Protein AF-A0A7S1ACI5-F1 (afdb_monomer_lite)

Secondary structure (DSSP, 8-state):
-HHHHHHHHHHHHHHHHHHHHHHHHHH--------HHHHHHHHHHHHHHTTTT-HHHHHHHHHHHHHHTTEEEEEETTEEEEETTTTB-GGG-EETTTS-HHHHHHHHHHHH---GGGEEEEEES--TT-SS-SPPTT-SEEEEEE-HHHHHHHHHHHHHHHHHHHHHHHHHHHHH-

pLDDT: mean 80.11, std 12.17, range [44.31, 94.12]

Structure (mmCIF, N/CA/C/O backbone):
data_AF-A0A7S1ACI5-F1
#
_entry.id   AF-A0A7S1ACI5-F1
#
loop_
_atom_site.group_PDB
_atom_site.id
_atom_site.type_symbol
_atom_site.label_atom_id
_atom_site.label_alt_id
_atom_site.label_comp_id
_atom_site.label_asym_id
_atom_site.label_entity_id
_atom_site.label_seq_id
_atom_site.pdbx_PDB_ins_code
_atom_site.Cartn_x
_atom_site.Cartn_y
_atom_site.Cartn_z
_atom_site.occupancy
_atom_site.B_iso_or_equiv
_atom_site.auth_seq_id
_atom_site.auth_comp_id
_atom_site.auth_asym_id
_atom_site.auth_atom_id
_atom_site.pdbx_PDB_model_num
ATOM 1 N N . LEU A 1 1 ? -30.147 2.013 59.946 1.00 45.78 1 LEU A N 1
ATOM 2 C CA . LEU A 1 1 ? -30.813 1.900 58.624 1.00 45.78 1 LEU A CA 1
ATOM 3 C C . LEU A 1 1 ? -30.183 2.836 57.592 1.00 45.78 1 LEU A C 1
ATOM 5 O O . LEU A 1 1 ? -29.791 2.344 56.549 1.00 45.78 1 LEU A O 1
ATOM 9 N N . THR A 1 2 ? -29.964 4.118 57.897 1.00 52.09 2 THR A N 1
ATOM 10 C CA . THR A 1 2 ? -29.318 5.110 57.005 1.00 52.09 2 THR A CA 1
ATOM 11 C C . THR A 1 2 ? -27.886 4.769 56.560 1.00 52.09 2 THR A C 1
ATOM 13 O O . THR A 1 2 ? -27.534 5.027 55.417 1.00 52.09 2 THR A O 1
ATOM 16 N N . GLN A 1 3 ? -27.079 4.115 57.403 1.00 49.84 3 GLN A N 1
ATOM 17 C CA . GLN A 1 3 ? -25.692 3.752 57.061 1.00 49.84 3 GLN A CA 1
ATOM 18 C C . GLN A 1 3 ? -25.587 2.666 55.970 1.00 49.84 3 GLN A C 1
ATOM 20 O O . GLN A 1 3 ? -24.741 2.762 55.092 1.00 49.84 3 GLN A O 1
ATOM 25 N N . ARG A 1 4 ? -26.507 1.686 55.946 1.00 54.31 4 ARG A N 1
ATOM 26 C CA . ARG A 1 4 ? -26.535 0.634 54.906 1.00 54.31 4 ARG A CA 1
ATOM 27 C C . ARG A 1 4 ? -26.993 1.142 53.536 1.00 54.31 4 ARG A C 1
ATOM 29 O O . ARG A 1 4 ? -26.620 0.560 52.526 1.00 54.31 4 ARG A O 1
ATOM 36 N N . PHE A 1 5 ? -27.789 2.213 53.498 1.00 53.69 5 PHE A N 1
ATOM 37 C CA . PHE A 1 5 ? -28.179 2.855 52.239 1.00 53.69 5 PHE A CA 1
ATOM 38 C C . PHE A 1 5 ? -27.035 3.686 51.638 1.00 53.69 5 PHE A C 1
ATOM 40 O O . PHE A 1 5 ? -26.948 3.795 50.420 1.00 53.69 5 PHE A O 1
ATOM 47 N N . SER A 1 6 ? -26.129 4.215 52.470 1.00 60.97 6 SER A N 1
ATOM 48 C CA . SER A 1 6 ? -24.975 5.001 52.013 1.00 60.97 6 SER A CA 1
ATOM 49 C C . SER A 1 6 ? -23.927 4.147 51.292 1.00 60.97 6 SER A C 1
ATOM 51 O O . SER A 1 6 ? -23.424 4.558 50.248 1.00 60.97 6 SER A O 1
ATOM 53 N N . ASP A 1 7 ? -23.638 2.945 51.801 1.00 67.56 7 ASP A N 1
ATOM 54 C CA . ASP A 1 7 ? -22.629 2.055 51.203 1.00 67.56 7 ASP A CA 1
ATOM 55 C C . ASP A 1 7 ? -23.057 1.532 49.826 1.00 67.56 7 ASP A C 1
ATOM 57 O O . ASP A 1 7 ? -22.253 1.476 48.898 1.00 67.56 7 ASP A O 1
ATOM 61 N N . ALA A 1 8 ? -24.345 1.214 49.655 1.00 71.62 8 ALA A N 1
ATOM 62 C CA . ALA A 1 8 ? -24.871 0.739 48.377 1.00 71.62 8 ALA A CA 1
ATOM 63 C C . ALA A 1 8 ? -24.834 1.826 47.287 1.00 71.62 8 ALA A C 1
ATOM 65 O O . ALA A 1 8 ? -24.558 1.527 46.128 1.00 71.62 8 ALA A O 1
ATOM 66 N N . ILE A 1 9 ? -25.080 3.089 47.649 1.00 79.25 9 ILE A N 1
ATOM 67 C CA . ILE A 1 9 ? -25.023 4.218 46.710 1.00 79.25 9 ILE A CA 1
ATOM 68 C C . ILE A 1 9 ? -23.567 4.545 46.354 1.00 79.25 9 ILE A C 1
ATOM 70 O O . ILE A 1 9 ? -23.256 4.743 45.182 1.00 79.25 9 ILE A O 1
ATOM 74 N N . SER A 1 10 ? -22.659 4.542 47.337 1.00 79.81 10 SER A N 1
ATOM 75 C CA . SER A 1 10 ? -21.233 4.802 47.106 1.00 79.81 10 SER A CA 1
ATOM 76 C C . SER A 1 10 ? -20.591 3.746 46.200 1.00 79.81 10 SER A C 1
ATOM 78 O O . SER A 1 10 ? -19.853 4.102 45.283 1.00 79.81 10 SER A O 1
ATOM 80 N N . LEU A 1 11 ? -20.927 2.466 46.394 1.00 81.31 11 LEU A N 1
ATOM 81 C CA . LEU A 1 11 ? -20.423 1.379 45.555 1.00 81.31 11 LEU A CA 1
ATOM 82 C C . LEU A 1 11 ? -20.930 1.488 44.109 1.00 81.31 11 LEU A C 1
ATOM 84 O O . LEU A 1 11 ? -20.147 1.336 43.175 1.00 81.31 11 LEU A O 1
ATOM 88 N N . LYS A 1 12 ? -22.210 1.829 43.917 1.00 79.31 12 LYS A N 1
ATOM 89 C CA . LYS A 1 12 ? -22.800 2.071 42.592 1.00 79.31 12 LYS A CA 1
ATOM 90 C C . LYS A 1 12 ? -22.076 3.196 41.838 1.00 79.31 12 LYS A C 1
ATOM 92 O O . LYS A 1 12 ? -21.717 3.015 40.678 1.00 79.31 12 LYS A O 1
ATOM 97 N N . VAL A 1 13 ? -21.793 4.321 42.502 1.00 82.31 13 VAL A N 1
ATOM 98 C CA . VAL A 1 13 ? -21.058 5.452 41.899 1.00 82.31 13 VAL A CA 1
ATOM 99 C C . VAL A 1 13 ? -19.633 5.057 41.501 1.00 82.31 13 VAL A C 1
ATOM 101 O O . VAL A 1 13 ? -19.207 5.376 40.393 1.00 82.31 13 VAL A O 1
ATOM 104 N N . CYS A 1 14 ? -18.912 4.325 42.358 1.00 83.44 14 CYS A N 1
ATOM 105 C CA . CYS A 1 14 ? -17.561 3.853 42.039 1.00 83.44 14 CYS A CA 1
ATOM 106 C C . CYS A 1 14 ? -17.540 2.901 40.836 1.00 83.44 14 CYS A C 1
ATOM 108 O O . CYS A 1 14 ? -16.677 3.035 39.972 1.00 83.44 14 CYS A O 1
ATOM 110 N N . VAL A 1 15 ? -18.495 1.967 40.752 1.00 81.25 15 VAL A N 1
ATOM 111 C CA . VAL A 1 15 ? -18.593 1.042 39.612 1.00 81.25 15 VAL A CA 1
ATOM 112 C C . VAL A 1 15 ? -18.926 1.793 38.323 1.00 81.25 15 VAL A C 1
ATOM 114 O O . VAL A 1 15 ? -18.311 1.516 37.301 1.00 81.25 15 VAL A O 1
ATOM 117 N N . GLY A 1 16 ? -19.823 2.785 38.369 1.00 79.50 16 GLY A N 1
ATOM 118 C CA . GLY A 1 16 ? -20.132 3.628 37.209 1.00 79.50 16 GLY A CA 1
ATOM 119 C C . GLY A 1 16 ? -18.926 4.429 36.705 1.00 79.50 16 GLY A C 1
ATOM 120 O O . GLY A 1 16 ? -18.685 4.482 35.504 1.00 79.50 16 GLY A O 1
ATOM 121 N N . LEU A 1 17 ? -18.127 5.001 37.614 1.00 82.56 17 LEU A N 1
ATOM 122 C CA . LEU A 1 17 ? -16.897 5.717 37.255 1.00 82.56 17 LEU A CA 1
ATOM 123 C C . LEU A 1 17 ? -15.840 4.795 36.633 1.00 82.56 17 LEU A C 1
ATOM 125 O O . LEU A 1 17 ? -15.248 5.164 35.624 1.00 82.56 17 LEU A O 1
ATOM 129 N N . LEU A 1 18 ? -15.633 3.596 37.190 1.00 83.81 18 LEU A N 1
ATOM 130 C CA . LEU A 1 18 ? -14.719 2.603 36.610 1.00 83.81 18 LEU A CA 1
ATOM 131 C C . LEU A 1 18 ? -15.154 2.178 35.206 1.00 83.81 18 LEU A C 1
ATOM 133 O O . LEU A 1 18 ? -14.313 2.018 34.331 1.00 83.81 18 LEU A O 1
ATOM 137 N N . LEU A 1 19 ? -16.462 2.049 34.983 1.00 81.12 19 LEU A N 1
ATOM 138 C CA . LEU A 1 19 ? -17.042 1.731 33.682 1.00 81.12 19 LEU A CA 1
ATOM 139 C C . LEU A 1 19 ? -16.744 2.811 32.633 1.00 81.12 19 LEU A C 1
ATOM 141 O O . LEU A 1 19 ? -16.368 2.492 31.512 1.00 81.12 19 LEU A O 1
ATOM 145 N N . ILE A 1 20 ? -16.868 4.086 33.009 1.00 80.50 20 ILE A N 1
ATOM 146 C CA . ILE A 1 20 ? -16.560 5.214 32.118 1.00 80.50 20 ILE A CA 1
ATOM 147 C C . ILE A 1 20 ? -15.065 5.258 31.790 1.00 80.50 20 ILE A C 1
ATOM 149 O O . ILE A 1 20 ? -14.709 5.440 30.630 1.00 80.50 20 ILE A O 1
ATOM 153 N N . VAL A 1 21 ? -14.196 5.076 32.791 1.00 84.25 21 VAL A N 1
ATOM 154 C CA . VAL A 1 21 ? -12.739 5.047 32.581 1.00 84.25 21 VAL A CA 1
ATOM 155 C C . VAL A 1 21 ? -12.350 3.889 31.667 1.00 84.25 21 VAL A C 1
ATOM 157 O O . VAL A 1 21 ? -11.590 4.098 30.732 1.00 84.25 21 VAL A O 1
ATOM 160 N N . PHE A 1 22 ? -12.929 2.705 31.880 1.00 81.38 22 PHE A N 1
ATOM 161 C CA . PHE A 1 22 ? -12.696 1.538 31.033 1.00 81.38 22 PHE A CA 1
ATOM 162 C C . PHE A 1 22 ? -13.096 1.795 29.575 1.00 81.38 22 PHE A C 1
ATOM 164 O O . PHE A 1 22 ? -12.328 1.502 28.668 1.00 81.38 22 PHE A O 1
ATOM 171 N N . VAL A 1 23 ? -14.268 2.397 29.341 1.00 80.00 23 VAL A N 1
ATOM 172 C CA . VAL A 1 23 ? -14.701 2.759 27.983 1.00 80.00 23 VAL A CA 1
ATOM 173 C C . VAL A 1 23 ? -13.771 3.804 27.362 1.00 80.00 23 VAL A C 1
ATOM 175 O O . VAL A 1 23 ? -13.436 3.675 26.191 1.00 80.00 23 VAL A O 1
ATOM 178 N N . MET A 1 24 ? -13.322 4.810 28.121 1.00 80.00 24 MET A N 1
ATOM 179 C CA . MET A 1 24 ? -12.370 5.802 27.604 1.00 80.00 24 MET A CA 1
ATOM 180 C C . MET A 1 24 ? -11.012 5.192 27.252 1.00 80.00 24 MET A C 1
ATOM 182 O O . MET A 1 24 ? -10.447 5.562 26.235 1.00 80.00 24 MET A O 1
ATOM 186 N N . GLU A 1 25 ? -10.508 4.256 28.051 1.00 82.00 25 GLU A N 1
ATOM 187 C CA . GLU A 1 25 ? -9.231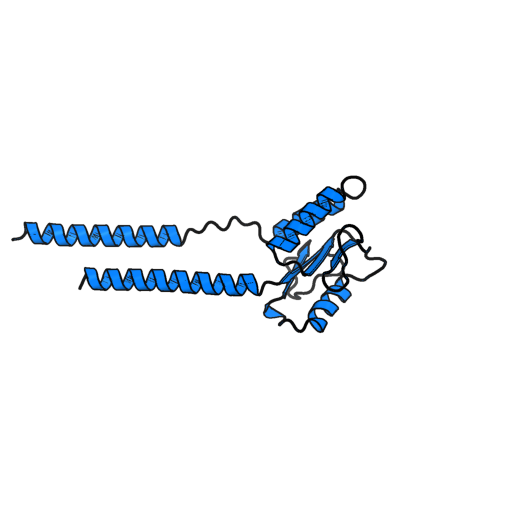 3.583 27.789 1.00 82.00 25 GLU A CA 1
ATOM 188 C C . GLU A 1 25 ? -9.308 2.658 26.567 1.00 82.00 25 GLU A C 1
ATOM 190 O O . GLU A 1 25 ? -8.374 2.606 25.777 1.00 82.00 25 GLU A O 1
ATOM 195 N N . VAL A 1 26 ? -10.442 1.978 26.363 1.00 77.19 26 VAL A N 1
ATOM 196 C CA . VAL A 1 26 ? -10.682 1.163 25.159 1.00 77.19 26 VAL A CA 1
ATOM 197 C C . VAL A 1 26 ? -10.858 2.030 23.909 1.00 77.19 26 VAL A C 1
ATOM 199 O O . VAL A 1 26 ? -10.469 1.612 22.826 1.00 77.19 26 VAL A O 1
ATOM 202 N N . LEU A 1 27 ? -11.431 3.229 24.043 1.00 71.25 27 LEU A N 1
ATOM 203 C CA . LEU A 1 27 ? -11.573 4.184 22.939 1.00 71.25 27 LEU A CA 1
ATOM 204 C C . LEU A 1 27 ? -10.256 4.876 22.566 1.00 71.25 27 LEU A C 1
ATOM 206 O O . LEU A 1 27 ? -10.135 5.377 21.451 1.00 71.25 27 LEU A O 1
ATOM 210 N N . ASP A 1 28 ? -9.282 4.923 23.475 1.00 75.12 28 ASP A N 1
ATOM 211 C CA . ASP A 1 28 ? -7.974 5.546 23.250 1.00 75.12 28 ASP A CA 1
ATOM 212 C C . ASP A 1 28 ? -7.011 4.571 22.550 1.00 75.12 28 ASP A C 1
ATOM 214 O O . ASP A 1 28 ? -5.865 4.367 22.959 1.00 75.12 28 ASP A O 1
ATOM 218 N N . THR A 1 29 ? -7.476 3.916 21.480 1.00 55.84 29 THR A N 1
ATOM 219 C CA . THR A 1 29 ? -6.585 3.176 20.588 1.00 55.84 29 THR A CA 1
ATOM 220 C C . THR A 1 29 ? -5.744 4.183 19.822 1.00 55.84 29 THR A C 1
ATOM 222 O O . THR A 1 29 ? -6.182 4.796 18.849 1.00 55.84 29 THR A O 1
ATOM 225 N N . THR A 1 30 ? -4.507 4.363 20.273 1.00 44.31 30 THR A N 1
ATOM 226 C CA . THR A 1 30 ? -3.484 5.116 19.556 1.00 44.31 30 THR A CA 1
ATOM 227 C C . THR A 1 30 ? -3.105 4.367 18.278 1.00 44.31 30 THR A C 1
ATOM 229 O O . THR A 1 30 ? -2.116 3.631 18.259 1.00 44.31 30 THR A O 1
ATOM 232 N N . GLU A 1 31 ? -3.865 4.542 17.199 1.00 50.66 31 GLU A N 1
ATOM 233 C CA . GLU A 1 31 ? -3.336 4.264 15.870 1.00 50.66 31 GLU A CA 1
ATOM 234 C C . GLU A 1 31 ? -2.199 5.253 15.617 1.00 50.66 31 GLU A C 1
ATOM 236 O O . GLU A 1 31 ? -2.381 6.454 15.401 1.00 50.66 31 GLU A O 1
ATOM 241 N N . VAL A 1 32 ? -0.969 4.763 15.746 1.00 44.97 32 VAL A N 1
ATOM 242 C CA . VAL A 1 32 ? 0.213 5.538 15.397 1.00 44.97 32 VAL A CA 1
ATOM 243 C C . VAL A 1 32 ? 0.172 5.735 13.885 1.00 44.97 32 VAL A C 1
ATOM 245 O O . VAL A 1 32 ? 0.479 4.819 13.132 1.00 44.97 32 VAL A O 1
ATOM 248 N N . ASN A 1 33 ? -0.226 6.945 13.484 1.00 50.56 33 ASN A N 1
ATOM 249 C CA . ASN A 1 33 ? -0.328 7.499 12.131 1.00 50.56 33 ASN A CA 1
ATOM 250 C C . ASN A 1 33 ? 0.884 7.205 11.220 1.00 50.56 33 ASN A C 1
ATOM 252 O O . ASN A 1 33 ? 1.672 8.096 10.898 1.00 50.56 33 ASN A O 1
ATOM 256 N N . GLN A 1 34 ? 1.035 5.975 10.752 1.00 63.75 34 GLN A N 1
ATOM 257 C CA . GLN A 1 34 ? 1.800 5.668 9.551 1.00 63.75 34 GLN A CA 1
ATOM 258 C C . GLN A 1 34 ? 0.811 5.151 8.520 1.00 63.75 34 GLN A C 1
ATOM 260 O O . GLN A 1 34 ? 0.781 3.972 8.187 1.00 63.75 34 GLN A O 1
ATOM 265 N N . GLY A 1 35 ? -0.054 6.055 8.058 1.00 79.88 35 GLY A N 1
ATOM 266 C CA . GLY A 1 35 ? -0.964 5.753 6.963 1.00 79.88 35 GLY A CA 1
ATOM 267 C C . GLY A 1 35 ? -0.186 5.389 5.691 1.00 79.88 35 GLY A C 1
ATOM 268 O O . GLY A 1 35 ? 0.968 5.813 5.522 1.00 79.88 35 GLY A O 1
ATOM 269 N N . PRO A 1 36 ? -0.812 4.651 4.763 1.00 86.44 36 PRO A N 1
ATOM 270 C CA . PRO A 1 36 ? -0.161 4.169 3.545 1.00 86.44 36 PRO A CA 1
ATOM 271 C C . PRO A 1 36 ? 0.389 5.309 2.670 1.00 86.44 36 PRO A C 1
ATOM 273 O O . PRO A 1 36 ? 1.398 5.130 1.986 1.00 86.44 36 PRO A O 1
ATOM 276 N N . ALA A 1 3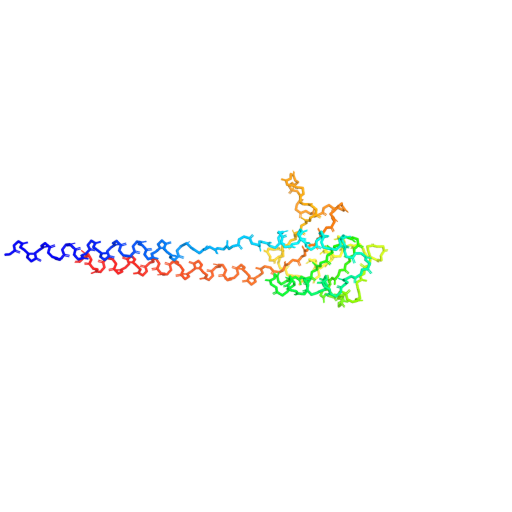7 ? -0.190 6.512 2.751 1.00 87.00 37 ALA A N 1
ATOM 277 C CA . ALA A 1 37 ? 0.323 7.719 2.099 1.00 87.00 37 ALA A CA 1
ATOM 278 C C . ALA A 1 37 ? 1.669 8.206 2.666 1.00 87.00 37 ALA A C 1
ATOM 280 O O . ALA A 1 37 ? 2.570 8.584 1.912 1.00 87.00 37 ALA A O 1
ATOM 281 N N . VAL A 1 38 ? 1.844 8.164 3.991 1.00 87.38 38 VAL A N 1
ATOM 282 C CA . VAL A 1 38 ? 3.100 8.575 4.639 1.00 87.38 38 VAL A CA 1
ATOM 283 C C . VAL A 1 38 ? 4.199 7.577 4.300 1.00 87.38 38 VAL A C 1
ATOM 285 O O . VAL A 1 38 ? 5.294 7.980 3.902 1.00 87.38 38 VAL A O 1
ATOM 288 N N . ALA A 1 39 ? 3.902 6.282 4.383 1.00 90.12 39 ALA A N 1
ATOM 289 C CA . ALA A 1 39 ? 4.852 5.239 4.020 1.00 90.12 39 ALA A CA 1
ATOM 290 C C . ALA A 1 39 ? 5.241 5.314 2.528 1.00 90.12 39 ALA A C 1
ATOM 292 O O . ALA A 1 39 ? 6.426 5.227 2.200 1.00 90.12 39 ALA A O 1
ATOM 293 N N . LEU A 1 40 ? 4.289 5.607 1.631 1.00 90.81 40 LEU A N 1
ATOM 294 C CA . LEU A 1 40 ? 4.583 5.831 0.212 1.00 90.81 40 LEU A CA 1
ATOM 295 C C . LEU A 1 40 ? 5.524 7.024 0.003 1.00 90.81 40 LEU A C 1
ATOM 297 O O . LEU A 1 40 ? 6.478 6.928 -0.767 1.00 90.81 40 LEU A O 1
ATOM 301 N N . SER A 1 41 ? 5.303 8.136 0.709 1.00 89.69 41 SER A N 1
ATOM 302 C CA . SER A 1 41 ? 6.170 9.316 0.590 1.00 89.69 41 SER A CA 1
ATOM 303 C C . SER A 1 41 ? 7.627 9.003 0.957 1.00 89.69 41 SER A C 1
ATOM 305 O O . SER A 1 41 ? 8.556 9.458 0.289 1.00 89.69 41 SER A O 1
ATOM 307 N N . GLN A 1 42 ? 7.837 8.158 1.972 1.00 90.38 42 GLN A N 1
ATOM 308 C CA . GLN A 1 42 ? 9.164 7.697 2.373 1.00 90.38 42 GLN A CA 1
ATOM 309 C C . GLN A 1 42 ? 9.789 6.788 1.313 1.00 90.38 42 GLN A C 1
ATOM 311 O O . GLN A 1 42 ? 10.972 6.944 1.011 1.00 90.38 42 GLN A O 1
ATOM 316 N N . LEU A 1 43 ? 9.003 5.888 0.712 1.00 91.56 43 LEU A N 1
ATOM 317 C CA . LEU A 1 43 ? 9.463 5.028 -0.378 1.00 91.56 43 LEU A CA 1
ATOM 318 C C . LEU A 1 43 ? 9.883 5.824 -1.615 1.00 91.56 43 LEU A C 1
ATOM 320 O O . LEU A 1 43 ? 10.897 5.490 -2.219 1.00 91.56 43 LEU A O 1
ATOM 324 N N . VAL A 1 44 ? 9.167 6.894 -1.974 1.00 91.56 44 VAL A N 1
ATOM 325 C CA . VAL A 1 44 ? 9.551 7.755 -3.107 1.00 91.56 44 VAL A CA 1
ATOM 326 C C . VAL A 1 44 ? 10.892 8.430 -2.845 1.00 91.56 44 VAL A C 1
ATOM 328 O O . VAL A 1 44 ? 11.781 8.381 -3.692 1.00 91.56 44 VAL A O 1
ATOM 331 N N . VAL A 1 45 ? 11.067 9.014 -1.656 1.00 90.31 45 VAL A N 1
ATOM 332 C CA . VAL A 1 45 ? 12.338 9.643 -1.263 1.00 90.31 45 VAL A CA 1
ATOM 333 C C . VAL A 1 45 ? 13.466 8.612 -1.223 1.00 90.31 45 VAL A C 1
ATOM 335 O O . VAL A 1 45 ? 14.605 8.911 -1.589 1.00 90.31 45 VAL A O 1
ATOM 338 N N . LEU A 1 46 ? 13.172 7.389 -0.780 1.00 90.62 46 LEU A N 1
ATOM 339 C CA . LEU A 1 46 ? 14.143 6.306 -0.769 1.00 90.62 46 LEU A CA 1
ATOM 340 C C . LEU A 1 46 ? 14.532 5.899 -2.193 1.00 90.62 46 LEU A C 1
ATOM 342 O O . LEU A 1 46 ? 15.726 5.792 -2.463 1.00 90.62 46 LEU A O 1
ATOM 346 N N . ALA A 1 47 ? 13.565 5.732 -3.097 1.00 89.94 47 ALA A N 1
ATOM 347 C CA . ALA A 1 47 ? 13.783 5.383 -4.501 1.00 89.94 47 ALA A CA 1
ATOM 348 C C . ALA A 1 47 ? 14.603 6.452 -5.242 1.00 89.94 47 ALA A C 1
ATOM 350 O O . ALA A 1 47 ? 15.562 6.118 -5.936 1.00 89.94 47 ALA A O 1
ATOM 351 N N . GLU A 1 48 ? 14.313 7.737 -5.015 1.00 89.12 48 GLU A N 1
ATOM 352 C CA . GLU A 1 48 ? 15.104 8.852 -5.553 1.00 89.12 48 GLU A CA 1
ATOM 353 C C . GLU A 1 48 ? 16.578 8.775 -5.106 1.00 89.12 48 GLU A C 1
ATOM 355 O O . GLU A 1 48 ? 17.496 8.995 -5.900 1.00 89.12 48 GLU A O 1
ATOM 360 N N . ARG A 1 49 ? 16.829 8.422 -3.837 1.00 85.94 49 ARG A N 1
ATOM 361 C CA . ARG A 1 49 ? 18.185 8.348 -3.260 1.00 85.94 49 ARG A CA 1
ATOM 362 C C . ARG A 1 49 ? 18.952 7.082 -3.626 1.00 85.94 49 ARG A C 1
ATOM 364 O O . ARG A 1 49 ? 20.178 7.119 -3.703 1.00 85.94 49 ARG A O 1
ATOM 371 N N . THR A 1 50 ? 18.262 5.962 -3.823 1.00 80.25 50 THR A N 1
ATOM 372 C CA . THR A 1 50 ? 18.876 4.633 -4.010 1.00 80.25 50 THR A CA 1
ATOM 373 C C . THR A 1 50 ? 19.276 4.332 -5.449 1.00 80.25 50 THR A C 1
ATOM 375 O O . THR A 1 50 ? 19.735 3.226 -5.724 1.00 80.25 50 THR A O 1
ATOM 378 N N . HIS A 1 51 ? 19.218 5.326 -6.339 1.00 64.44 51 HIS A N 1
ATOM 379 C CA . HIS A 1 51 ? 19.411 5.204 -7.785 1.00 64.44 51 HIS A CA 1
ATOM 380 C C . HIS A 1 51 ? 20.690 4.480 -8.264 1.00 64.44 51 HIS A C 1
ATOM 382 O O . HIS A 1 51 ? 20.790 4.213 -9.459 1.00 64.44 51 HIS A O 1
ATOM 388 N N . MET A 1 52 ? 21.660 4.154 -7.391 1.00 58.72 52 MET A N 1
ATOM 389 C CA . MET A 1 52 ? 22.879 3.440 -7.791 1.00 58.72 52 MET A CA 1
ATOM 390 C C . MET A 1 52 ? 23.409 2.322 -6.870 1.00 58.72 52 MET A C 1
ATOM 392 O O . MET A 1 52 ? 24.086 1.452 -7.415 1.00 58.72 52 MET A O 1
ATOM 396 N N . HIS A 1 53 ? 23.180 2.284 -5.544 1.00 59.53 53 HIS A N 1
ATOM 397 C CA . HIS A 1 53 ? 23.961 1.376 -4.664 1.00 59.53 53 HIS A CA 1
ATOM 398 C C . HIS A 1 53 ? 23.204 0.499 -3.649 1.00 59.53 53 HIS A C 1
ATOM 400 O O . HIS A 1 53 ? 23.826 -0.429 -3.151 1.00 59.53 53 HIS A O 1
ATOM 406 N N . ASP A 1 54 ? 21.897 0.673 -3.411 1.00 76.88 54 ASP A N 1
ATOM 407 C CA . ASP A 1 54 ? 21.181 -0.086 -2.359 1.00 76.88 54 ASP A CA 1
ATOM 408 C C . ASP A 1 54 ? 19.773 -0.539 -2.794 1.00 76.88 54 ASP A C 1
ATOM 410 O O . ASP A 1 54 ? 18.772 -0.303 -2.114 1.00 76.88 54 ASP A O 1
ATOM 414 N N . ILE A 1 55 ? 19.680 -1.199 -3.953 1.00 84.12 55 ILE A N 1
ATOM 415 C CA . ILE A 1 55 ? 18.401 -1.712 -4.478 1.00 84.12 55 ILE A CA 1
ATOM 416 C C . ILE A 1 55 ? 17.794 -2.749 -3.520 1.00 84.12 55 ILE A C 1
ATOM 418 O O . ILE A 1 55 ? 16.598 -2.704 -3.261 1.00 84.12 55 ILE A O 1
ATOM 422 N N . GLU A 1 56 ? 18.607 -3.620 -2.910 1.00 88.38 56 GLU A N 1
ATOM 423 C CA . GLU A 1 56 ? 18.133 -4.620 -1.937 1.00 88.38 56 GLU A CA 1
ATOM 424 C C . GLU A 1 56 ? 17.413 -3.981 -0.738 1.00 88.38 56 GLU A C 1
ATOM 426 O O . GLU A 1 56 ? 16.379 -4.478 -0.283 1.00 88.38 56 GLU A O 1
ATOM 431 N N . PHE A 1 57 ? 17.921 -2.842 -0.253 1.00 89.19 57 PHE A N 1
ATOM 432 C CA . PHE A 1 57 ? 17.305 -2.104 0.846 1.00 89.19 57 PHE A CA 1
ATOM 433 C C . PHE A 1 57 ? 15.943 -1.537 0.436 1.00 89.19 57 PHE A C 1
ATOM 435 O O . PHE A 1 57 ? 14.969 -1.701 1.174 1.00 89.19 57 PHE A O 1
ATOM 442 N N . LEU A 1 58 ? 15.853 -0.926 -0.750 1.00 90.50 58 LEU A N 1
ATOM 443 C CA . LEU A 1 58 ? 14.589 -0.440 -1.306 1.00 90.50 58 LEU A CA 1
ATOM 444 C C . LEU A 1 58 ? 13.582 -1.589 -1.475 1.00 90.50 58 LEU A C 1
ATOM 446 O O . LEU A 1 58 ? 12.445 -1.473 -1.025 1.00 90.50 58 LEU A O 1
ATOM 450 N N . CYS A 1 59 ? 14.006 -2.722 -2.040 1.00 91.19 59 CYS A N 1
ATOM 451 C CA . CYS A 1 59 ? 13.146 -3.886 -2.247 1.00 91.19 59 CYS A CA 1
ATOM 452 C C . CYS A 1 59 ? 12.583 -4.447 -0.940 1.00 91.19 59 CYS A C 1
ATOM 454 O O . CYS A 1 59 ? 11.411 -4.814 -0.886 1.00 91.19 59 CYS A O 1
ATOM 456 N N . SER A 1 60 ? 13.390 -4.482 0.124 1.00 91.56 60 SER A N 1
ATOM 457 C CA . SER A 1 60 ? 12.929 -4.895 1.453 1.00 91.56 60 SER A CA 1
ATOM 458 C C . SER A 1 60 ? 11.790 -4.001 1.963 1.00 91.56 60 SER A C 1
ATOM 460 O O . SER A 1 60 ? 10.766 -4.504 2.419 1.00 91.56 60 SER A O 1
ATOM 462 N N . HIS A 1 61 ? 11.916 -2.679 1.799 1.00 92.12 61 HIS A N 1
ATOM 463 C CA . HIS A 1 61 ? 10.885 -1.726 2.229 1.00 92.12 61 HIS A CA 1
ATOM 464 C C . HIS A 1 61 ? 9.623 -1.797 1.364 1.00 92.12 61 HIS A C 1
ATOM 466 O O . HIS A 1 61 ? 8.519 -1.672 1.885 1.00 92.12 61 HIS A O 1
ATOM 472 N N . ILE A 1 62 ? 9.767 -2.031 0.058 1.00 92.56 62 ILE A N 1
ATOM 473 C CA . ILE A 1 62 ? 8.628 -2.226 -0.846 1.00 92.56 62 ILE A CA 1
ATOM 474 C C . ILE A 1 62 ? 7.871 -3.506 -0.484 1.00 92.56 62 ILE A C 1
ATOM 476 O O . ILE A 1 62 ? 6.649 -3.476 -0.388 1.00 92.56 62 ILE A O 1
ATOM 480 N N . ASN A 1 63 ? 8.571 -4.612 -0.224 1.00 92.19 63 ASN A N 1
ATOM 481 C CA . ASN A 1 63 ? 7.935 -5.863 0.195 1.00 92.19 63 ASN A CA 1
ATOM 482 C C . ASN A 1 63 ? 7.203 -5.713 1.533 1.00 92.19 63 ASN A C 1
ATOM 484 O O . ASN A 1 63 ? 6.105 -6.242 1.696 1.00 92.19 63 ASN A O 1
ATOM 488 N N . GLU A 1 64 ? 7.790 -4.978 2.478 1.00 91.88 64 GLU A N 1
ATOM 489 C CA . GLU A 1 64 ? 7.138 -4.673 3.750 1.00 91.88 64 GLU A CA 1
ATOM 490 C C . GLU A 1 64 ? 5.872 -3.833 3.536 1.00 91.88 64 GLU A C 1
ATOM 492 O O . GLU A 1 64 ? 4.824 -4.164 4.082 1.00 91.88 64 GLU A O 1
ATOM 497 N N . TYR A 1 65 ? 5.930 -2.815 2.673 1.00 91.88 65 TYR A N 1
ATOM 498 C CA . TYR A 1 65 ? 4.770 -1.999 2.310 1.00 91.88 65 TYR A CA 1
ATOM 499 C C . TYR A 1 65 ? 3.657 -2.827 1.656 1.00 91.88 65 TYR A C 1
ATOM 501 O O . TYR A 1 65 ? 2.501 -2.731 2.058 1.00 91.88 65 TYR A O 1
ATOM 509 N N . VAL A 1 66 ? 3.999 -3.675 0.679 1.00 91.88 66 VAL A N 1
ATOM 510 C CA . VAL A 1 66 ? 3.043 -4.575 0.012 1.00 91.88 66 VAL A CA 1
ATOM 511 C C . VAL A 1 66 ? 2.376 -5.501 1.021 1.00 91.88 66 VAL A C 1
ATOM 513 O O . VAL A 1 66 ? 1.173 -5.721 0.932 1.00 91.88 66 VAL A O 1
ATOM 516 N N . ARG A 1 67 ? 3.139 -6.028 1.983 1.00 90.19 67 ARG A N 1
ATOM 517 C CA . ARG A 1 67 ? 2.616 -6.919 3.020 1.00 90.19 67 ARG A CA 1
ATOM 518 C C . ARG A 1 67 ? 1.702 -6.197 4.008 1.00 90.19 67 ARG A C 1
ATOM 520 O O . ARG A 1 67 ? 0.706 -6.778 4.416 1.00 90.19 67 ARG A O 1
ATOM 527 N N . LEU A 1 68 ? 2.067 -4.987 4.430 1.00 88.69 68 LEU A N 1
ATOM 528 C CA . LEU A 1 68 ? 1.326 -4.235 5.446 1.00 88.69 68 LEU A CA 1
ATOM 529 C C . LEU A 1 68 ? 0.021 -3.643 4.908 1.00 88.69 68 LEU A C 1
ATOM 531 O O . LEU A 1 68 ? -0.959 -3.606 5.641 1.00 88.69 68 LEU A O 1
ATOM 535 N N . TYR A 1 69 ? 0.010 -3.189 3.653 1.00 88.56 69 TYR A N 1
ATOM 536 C CA . TYR A 1 69 ? -1.128 -2.478 3.060 1.00 88.56 69 TYR A CA 1
ATOM 537 C C . TYR A 1 69 ? -1.755 -3.218 1.875 1.00 88.56 69 TYR A C 1
ATOM 539 O O . TYR A 1 69 ? -2.435 -2.594 1.072 1.00 88.56 69 TYR A O 1
ATOM 547 N N . SER A 1 70 ? -1.479 -4.513 1.697 1.00 89.81 70 SER A N 1
ATOM 548 C CA . SER A 1 70 ? -1.998 -5.302 0.565 1.00 89.81 70 SER A CA 1
ATOM 549 C C . SER A 1 70 ? -1.780 -4.609 -0.791 1.00 89.81 70 SER A C 1
ATOM 551 O O . SER A 1 70 ? -2.693 -4.428 -1.598 1.00 89.81 70 SER A O 1
ATOM 553 N N . GLY A 1 71 ? -0.540 -4.175 -1.032 1.00 88.38 71 GLY A N 1
ATOM 554 C CA . GLY A 1 71 ? -0.166 -3.438 -2.239 1.00 88.38 71 GLY A CA 1
ATOM 555 C C . GLY A 1 71 ? -0.326 -4.281 -3.504 1.00 88.38 71 GLY A C 1
ATOM 556 O O . GLY A 1 71 ? 0.198 -5.385 -3.602 1.00 88.38 71 GLY A O 1
ATOM 557 N N . ILE A 1 72 ? -1.021 -3.744 -4.502 1.00 91.38 72 ILE A N 1
ATOM 558 C CA . ILE A 1 72 ? -1.251 -4.383 -5.803 1.00 91.38 72 ILE A CA 1
ATOM 559 C C . ILE A 1 72 ? -0.247 -3.883 -6.840 1.00 91.38 72 ILE A C 1
ATOM 561 O O . ILE A 1 72 ? 0.262 -4.654 -7.658 1.00 91.38 72 ILE A O 1
ATOM 565 N N . PHE A 1 73 ? 0.017 -2.580 -6.816 1.00 93.06 73 PHE A N 1
ATOM 566 C CA . PHE A 1 73 ? 0.868 -1.902 -7.782 1.00 93.06 73 PHE A CA 1
ATOM 567 C C . PHE A 1 73 ? 1.654 -0.796 -7.090 1.00 93.06 73 PHE A C 1
ATOM 569 O O . PHE A 1 73 ? 1.074 -0.027 -6.327 1.00 93.06 73 PHE A O 1
ATOM 576 N N . ILE A 1 74 ? 2.958 -0.708 -7.356 1.00 94.06 74 ILE A N 1
ATOM 577 C CA . ILE A 1 74 ? 3.835 0.327 -6.800 1.00 94.06 74 ILE A CA 1
ATOM 578 C C . ILE A 1 74 ? 4.752 0.866 -7.896 1.00 94.06 74 ILE A C 1
ATOM 580 O O . ILE A 1 74 ? 5.626 0.167 -8.421 1.00 94.06 74 ILE A O 1
ATOM 584 N N . PHE A 1 75 ? 4.578 2.149 -8.185 1.00 93.25 75 PHE A N 1
ATOM 585 C CA . PHE A 1 75 ? 5.422 2.948 -9.056 1.00 93.25 75 PHE A CA 1
ATOM 586 C C . PHE A 1 75 ? 6.131 4.012 -8.226 1.00 93.25 75 PHE A C 1
ATOM 588 O O . PHE A 1 75 ? 5.490 4.773 -7.506 1.00 93.25 75 PHE A O 1
ATOM 595 N N . LEU A 1 76 ? 7.455 4.068 -8.327 1.00 93.06 76 LEU A N 1
ATOM 596 C CA . LEU A 1 76 ? 8.298 5.025 -7.622 1.00 93.06 76 LEU A CA 1
ATOM 597 C C 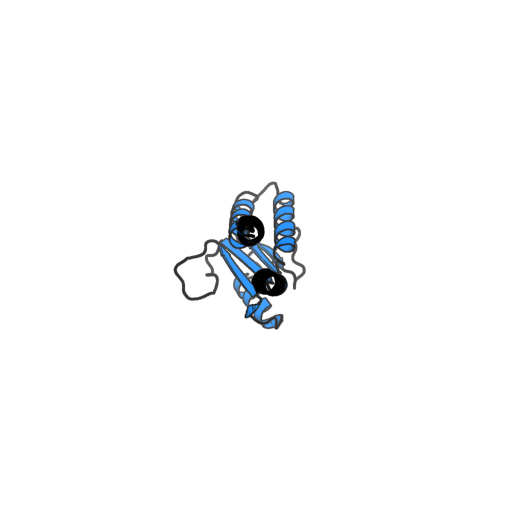. LEU A 1 76 ? 9.339 5.548 -8.603 1.00 93.06 76 LEU A C 1
ATO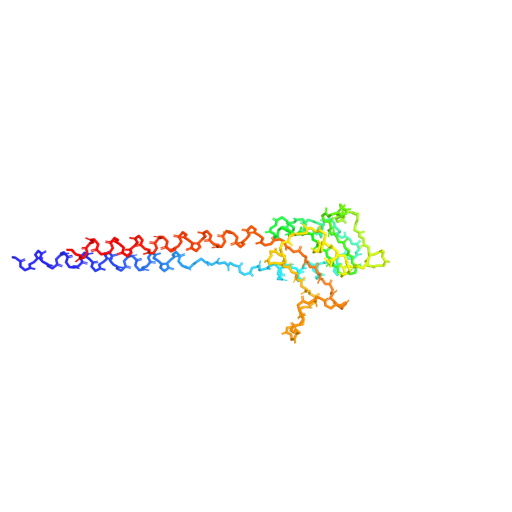M 599 O O . LEU A 1 76 ? 10.028 4.773 -9.260 1.00 93.06 76 LEU A O 1
ATOM 603 N N . TRP A 1 77 ? 9.471 6.866 -8.683 1.00 89.69 77 TRP A N 1
ATOM 604 C CA . TRP A 1 77 ? 10.557 7.550 -9.372 1.00 89.69 77 TRP A CA 1
ATOM 605 C C . TRP A 1 77 ? 10.859 6.984 -10.774 1.00 89.69 77 TRP A C 1
ATOM 607 O O . TRP A 1 77 ? 11.928 6.436 -11.047 1.00 89.69 77 TRP A O 1
ATOM 617 N N . ASN A 1 78 ? 9.885 7.099 -11.682 1.00 89.31 78 ASN A N 1
ATOM 618 C CA . ASN A 1 78 ? 9.978 6.622 -13.070 1.00 89.31 78 ASN A CA 1
ATOM 619 C C . ASN A 1 78 ? 10.159 5.106 -13.240 1.00 89.31 78 ASN A C 1
ATOM 621 O O . ASN A 1 78 ? 10.469 4.666 -14.346 1.00 89.31 78 ASN A O 1
ATOM 625 N N . THR A 1 79 ? 9.944 4.301 -12.198 1.00 91.44 79 THR A N 1
ATOM 626 C CA . THR A 1 79 ? 10.097 2.845 -12.261 1.00 91.44 79 THR A CA 1
ATOM 627 C C . THR A 1 79 ? 8.956 2.136 -11.532 1.00 91.44 79 THR A C 1
ATOM 629 O O . THR A 1 79 ? 8.569 2.497 -10.424 1.00 91.44 79 THR A O 1
ATOM 632 N N . THR A 1 80 ? 8.406 1.102 -12.158 1.00 93.06 80 THR A N 1
ATOM 633 C CA . THR A 1 80 ? 7.455 0.175 -11.542 1.00 93.06 80 THR A CA 1
ATOM 634 C C . THR A 1 80 ? 8.242 -0.908 -10.825 1.00 93.06 80 THR A C 1
ATOM 636 O O . THR A 1 80 ? 8.933 -1.700 -11.464 1.00 93.06 80 THR A O 1
ATOM 639 N N . TYR A 1 81 ? 8.145 -0.943 -9.501 1.00 92.62 81 TYR A N 1
ATOM 640 C CA . TYR A 1 81 ? 8.858 -1.916 -8.673 1.00 92.62 81 TYR A CA 1
ATOM 641 C C . TYR A 1 81 ? 7.993 -3.111 -8.283 1.00 92.62 81 TYR A C 1
ATOM 643 O O . TYR A 1 81 ? 8.529 -4.149 -7.898 1.00 92.62 81 TYR A O 1
ATOM 651 N N . PHE A 1 82 ? 6.669 -2.973 -8.370 1.00 94.12 82 PHE A N 1
ATOM 652 C CA . PHE A 1 82 ? 5.741 -4.044 -8.042 1.00 94.12 82 PHE A CA 1
ATOM 653 C C . PHE A 1 82 ? 4.481 -3.968 -8.913 1.00 94.12 82 PHE A C 1
ATOM 655 O O . PHE A 1 82 ? 3.845 -2.919 -8.990 1.00 94.12 82 PHE A O 1
ATOM 662 N N . ASP A 1 83 ? 4.121 -5.081 -9.550 1.00 93.06 83 ASP A N 1
ATOM 663 C CA . ASP A 1 83 ? 2.842 -5.299 -10.240 1.00 93.06 83 ASP A CA 1
ATOM 664 C C . ASP A 1 83 ? 2.462 -6.767 -10.057 1.00 93.06 83 ASP A C 1
ATOM 666 O O . ASP A 1 83 ? 3.069 -7.665 -10.653 1.00 93.06 83 ASP A O 1
ATOM 670 N N . LEU A 1 84 ? 1.452 -6.999 -9.219 1.00 89.06 84 LEU A N 1
ATOM 671 C CA . LEU A 1 84 ? 0.994 -8.337 -8.860 1.00 89.06 84 LEU A CA 1
ATOM 672 C C . LEU A 1 84 ? 0.491 -9.140 -10.075 1.00 89.06 84 LEU A C 1
ATOM 674 O O . LEU A 1 84 ? 0.661 -10.356 -10.120 1.00 89.06 84 LEU A O 1
ATOM 678 N N . ASP A 1 85 ? -0.091 -8.481 -11.076 1.00 86.81 85 ASP A N 1
ATOM 679 C CA . ASP A 1 85 ? -0.718 -9.134 -12.234 1.00 86.81 85 ASP A CA 1
ATOM 680 C C . ASP A 1 85 ? 0.288 -9.481 -13.347 1.00 86.81 85 ASP A C 1
ATOM 682 O O . ASP A 1 85 ? 0.057 -10.413 -14.118 1.00 86.81 85 ASP A O 1
ATOM 686 N N . HIS A 1 86 ? 1.411 -8.760 -13.436 1.00 85.44 86 HIS A N 1
ATOM 687 C CA . HIS A 1 86 ? 2.489 -9.042 -14.398 1.00 85.44 86 HIS A CA 1
ATOM 688 C C . HIS A 1 86 ? 3.724 -9.694 -13.769 1.00 85.44 86 HIS A C 1
ATOM 690 O O . HIS A 1 86 ? 4.747 -9.830 -14.441 1.00 85.44 86 HIS A O 1
ATOM 696 N N . ALA A 1 87 ? 3.641 -10.110 -12.501 1.00 84.94 87 ALA A N 1
ATOM 697 C CA . ALA A 1 87 ? 4.767 -10.659 -11.746 1.00 84.94 87 ALA A CA 1
ATOM 698 C C . ALA A 1 87 ? 6.012 -9.745 -11.777 1.00 84.94 87 ALA A C 1
ATOM 700 O O . ALA A 1 87 ? 7.151 -10.223 -11.761 1.00 84.94 87 ALA A O 1
ATOM 701 N N . VAL A 1 88 ? 5.795 -8.424 -11.819 1.00 87.06 88 VAL A N 1
ATOM 702 C CA . VAL A 1 88 ? 6.875 -7.446 -11.672 1.00 87.06 88 VAL A CA 1
ATOM 703 C C . VAL A 1 88 ? 7.219 -7.396 -10.196 1.00 87.06 88 VAL A C 1
ATOM 705 O O . VAL A 1 88 ? 6.376 -7.082 -9.357 1.00 87.06 88 VAL A O 1
ATOM 708 N N . GLY A 1 89 ? 8.466 -7.723 -9.893 1.00 86.25 89 GLY A N 1
ATOM 709 C CA . GLY A 1 89 ? 9.051 -7.560 -8.574 1.00 86.25 89 GLY A CA 1
ATOM 710 C C . GLY A 1 89 ? 10.228 -6.605 -8.644 1.00 86.25 89 GLY A C 1
ATOM 711 O O . GLY A 1 89 ? 10.714 -6.273 -9.724 1.00 86.25 89 GLY A O 1
ATOM 712 N N . CYS A 1 90 ? 10.726 -6.205 -7.483 1.00 85.75 90 CYS A N 1
ATOM 713 C CA . CYS A 1 90 ? 11.761 -5.184 -7.388 1.00 85.75 90 CYS A CA 1
ATOM 714 C C . CYS A 1 90 ? 13.061 -5.549 -8.146 1.00 85.75 90 CYS A C 1
ATOM 716 O O . CYS A 1 90 ? 13.706 -4.671 -8.715 1.00 85.75 90 CYS A O 1
ATOM 718 N N . GLU A 1 91 ? 13.397 -6.843 -8.250 1.00 84.81 91 GLU A N 1
ATOM 719 C CA . GLU A 1 91 ? 14.532 -7.345 -9.049 1.00 84.81 91 GLU A CA 1
ATOM 720 C C . GLU A 1 91 ? 14.322 -7.225 -10.571 1.00 84.81 91 GLU A C 1
ATOM 722 O O . GLU A 1 91 ? 15.288 -7.077 -11.314 1.00 84.81 91 GLU A O 1
ATOM 727 N N . ASN A 1 92 ? 13.067 -7.247 -11.030 1.00 88.38 92 ASN A N 1
ATOM 728 C CA . ASN A 1 92 ? 12.666 -7.148 -12.438 1.00 88.38 92 ASN A CA 1
ATOM 729 C C . ASN A 1 92 ? 11.841 -5.877 -12.674 1.00 88.38 92 ASN A C 1
ATOM 731 O O . ASN A 1 92 ? 10.821 -5.906 -13.364 1.00 88.38 92 ASN A O 1
ATOM 735 N N . SER A 1 93 ? 12.248 -4.783 -12.032 1.00 88.94 93 SER A N 1
ATOM 736 C CA . SER A 1 93 ? 11.542 -3.508 -12.107 1.00 88.94 93 SER A CA 1
ATOM 737 C C . SER A 1 93 ? 11.479 -2.970 -13.544 1.00 88.94 93 SER A C 1
ATOM 739 O O . SER A 1 93 ? 12.404 -3.154 -14.336 1.00 88.94 93 SER A O 1
ATOM 741 N N . VAL A 1 94 ? 10.363 -2.325 -13.890 1.00 89.56 94 VAL A N 1
ATOM 742 C CA . VAL A 1 94 ? 10.057 -1.885 -15.262 1.00 89.56 94 VAL A CA 1
ATOM 743 C C . VAL A 1 94 ? 10.072 -0.358 -15.330 1.00 89.56 94 VAL A C 1
ATOM 745 O O . VAL A 1 94 ? 9.273 0.283 -14.641 1.00 89.56 94 VAL A O 1
ATOM 748 N N . PRO A 1 95 ? 10.937 0.269 -16.143 1.00 90.00 95 PRO A N 1
ATOM 749 C CA . PRO A 1 95 ? 10.983 1.721 -16.254 1.00 90.00 95 PRO A CA 1
ATOM 750 C C . PRO A 1 95 ? 9.734 2.279 -16.955 1.00 90.00 95 PRO A C 1
ATOM 752 O O . PRO A 1 95 ? 9.132 1.638 -17.816 1.00 90.00 95 PRO A O 1
ATOM 755 N N . VAL A 1 96 ? 9.390 3.533 -16.653 1.00 88.19 96 VAL A N 1
ATOM 756 C CA . VAL A 1 96 ? 8.248 4.269 -17.239 1.00 88.19 96 VAL A CA 1
ATOM 757 C C . VAL A 1 96 ? 8.305 4.351 -18.769 1.00 88.19 96 VAL A C 1
ATOM 759 O O . VAL A 1 96 ? 7.288 4.505 -19.437 1.00 88.19 96 VAL A O 1
ATOM 762 N N . THR A 1 97 ? 9.502 4.239 -19.350 1.00 86.19 97 THR A N 1
ATOM 763 C CA . THR A 1 97 ? 9.704 4.235 -20.804 1.00 86.19 97 THR A CA 1
ATOM 764 C C . THR A 1 97 ? 9.175 2.973 -21.481 1.00 86.19 97 THR A C 1
ATOM 766 O O . THR A 1 97 ? 8.930 2.999 -22.684 1.00 86.19 97 THR A O 1
ATOM 769 N N . GLU A 1 98 ? 9.035 1.875 -20.737 1.00 85.31 98 GLU A N 1
ATOM 770 C CA . GLU A 1 98 ? 8.551 0.587 -21.245 1.00 85.31 98 GLU A CA 1
ATOM 771 C C . GLU A 1 98 ? 7.053 0.389 -20.993 1.00 85.31 98 GLU A C 1
ATOM 773 O O . GLU A 1 98 ? 6.378 -0.249 -21.799 1.00 85.31 98 GLU A O 1
ATOM 778 N N . SER A 1 99 ? 6.520 0.961 -19.910 1.00 83.88 99 SER A N 1
ATOM 779 C CA . SER A 1 99 ? 5.104 0.868 -19.554 1.00 83.88 99 SER A CA 1
ATOM 780 C C . SER A 1 99 ? 4.615 2.153 -18.894 1.00 83.88 99 SER A C 1
ATOM 782 O O . SER A 1 99 ? 5.225 2.633 -17.941 1.00 83.88 99 SER A O 1
ATOM 784 N N . ASP A 1 100 ? 3.470 2.666 -19.352 1.00 87.31 100 ASP A N 1
ATOM 785 C CA . ASP A 1 100 ? 2.783 3.793 -18.718 1.00 87.31 100 ASP A CA 1
ATOM 786 C C . ASP A 1 100 ? 2.096 3.319 -17.415 1.00 87.31 100 ASP A C 1
ATOM 788 O O . ASP A 1 100 ? 1.133 2.542 -17.477 1.00 87.31 100 ASP A O 1
ATOM 792 N N . PRO A 1 101 ? 2.564 3.754 -16.229 1.00 85.69 101 PRO A N 1
ATOM 793 C CA . PRO A 1 101 ? 2.050 3.289 -14.944 1.00 85.69 101 PRO A CA 1
ATOM 794 C C . PRO A 1 101 ? 0.596 3.714 -14.709 1.00 85.69 101 PRO A C 1
ATOM 796 O O . PRO A 1 101 ? -0.151 2.990 -14.058 1.00 85.69 101 PRO A O 1
ATOM 799 N N . PHE A 1 102 ? 0.145 4.841 -15.266 1.00 86.69 102 PHE A N 1
ATOM 800 C CA . PHE A 1 102 ? -1.213 5.350 -15.040 1.00 86.69 102 PHE A CA 1
ATOM 801 C C . PHE A 1 102 ? -2.245 4.591 -15.876 1.00 86.69 102 PHE A C 1
ATOM 803 O O . PHE A 1 102 ? -3.315 4.217 -15.381 1.00 86.69 102 PHE A O 1
ATOM 810 N N . GLN A 1 103 ? -1.899 4.282 -17.130 1.00 86.81 103 GLN A N 1
ATOM 811 C CA . GLN A 1 103 ? -2.683 3.342 -17.935 1.00 86.81 103 GLN A CA 1
ATOM 812 C C . GLN A 1 103 ? -2.718 1.966 -17.284 1.00 86.81 103 GLN A C 1
ATOM 814 O O . GLN A 1 103 ? -3.756 1.300 -17.299 1.00 86.81 103 GLN A O 1
ATOM 819 N N . ARG A 1 104 ? -1.603 1.549 -16.674 1.00 88.06 104 ARG A N 1
ATOM 820 C CA . ARG A 1 104 ? -1.530 0.262 -15.999 1.00 88.06 104 ARG A CA 1
ATOM 821 C C . ARG A 1 104 ? -2.444 0.191 -14.778 1.00 88.06 104 ARG A C 1
ATOM 823 O O . ARG A 1 104 ? -3.213 -0.761 -14.689 1.00 88.06 104 ARG A O 1
ATOM 830 N N . VAL A 1 105 ? -2.440 1.201 -13.909 1.00 87.06 105 VAL A N 1
ATOM 831 C CA . VAL A 1 105 ? -3.373 1.294 -12.769 1.00 87.06 105 VAL A CA 1
ATOM 832 C C . VAL A 1 105 ? -4.824 1.236 -13.247 1.00 87.06 105 VAL A C 1
ATOM 834 O O . VAL A 1 105 ? -5.603 0.421 -12.758 1.00 87.06 105 VAL A O 1
ATOM 837 N N . SER A 1 106 ? -5.163 2.009 -14.282 1.00 86.50 106 SER A N 1
ATOM 838 C CA . SER A 1 106 ? -6.506 1.997 -14.878 1.00 86.50 106 SER A CA 1
ATOM 839 C C . SER A 1 106 ? -6.882 0.611 -15.423 1.00 86.50 106 SER A C 1
ATOM 841 O O . SER A 1 106 ? -8.016 0.157 -15.291 1.00 86.50 106 SER A O 1
ATOM 843 N N . SER A 1 107 ? -5.928 -0.094 -16.036 1.00 87.44 107 SER A N 1
ATOM 844 C CA . SER A 1 107 ? -6.118 -1.464 -16.515 1.00 87.44 107 SER A CA 1
ATOM 845 C C . SER A 1 107 ? -6.347 -2.442 -15.366 1.00 87.44 107 SER A C 1
ATOM 847 O O . SER A 1 107 ? -7.225 -3.292 -15.497 1.00 87.44 107 SER A O 1
ATOM 849 N N . ILE A 1 108 ? -5.610 -2.328 -14.259 1.00 85.38 108 ILE A N 1
ATOM 850 C CA . ILE A 1 108 ? -5.772 -3.196 -13.085 1.00 85.38 108 ILE A CA 1
ATOM 851 C C . ILE A 1 108 ? -7.176 -3.026 -12.498 1.00 85.38 108 ILE A C 1
ATOM 853 O O . ILE A 1 108 ? -7.878 -4.023 -12.329 1.00 85.38 108 ILE A O 1
ATOM 857 N N . ILE A 1 109 ? -7.616 -1.780 -12.290 1.00 83.69 109 ILE A N 1
ATOM 858 C CA . ILE A 1 109 ? -8.959 -1.455 -11.781 1.00 83.69 109 ILE A CA 1
ATOM 859 C C . ILE A 1 109 ? -10.040 -2.081 -12.678 1.00 83.69 109 ILE A C 1
ATOM 861 O O . ILE A 1 109 ? -10.904 -2.816 -12.205 1.00 83.69 109 ILE A O 1
ATOM 865 N N . ASN A 1 110 ? -9.936 -1.889 -13.997 1.00 83.38 110 ASN A N 1
ATOM 866 C CA . ASN A 1 110 ? -10.907 -2.423 -14.956 1.00 83.38 110 ASN A CA 1
ATOM 867 C C . ASN A 1 110 ? -10.886 -3.959 -15.077 1.00 83.38 110 ASN A C 1
ATOM 869 O O . ASN A 1 110 ? -11.921 -4.573 -15.330 1.00 83.38 110 ASN A O 1
ATOM 873 N N . THR A 1 111 ? -9.712 -4.589 -14.961 1.00 82.62 111 THR A N 1
ATOM 874 C CA . THR A 1 111 ? -9.543 -6.029 -15.240 1.00 82.62 111 THR A CA 1
ATOM 875 C C . THR A 1 111 ? -9.884 -6.882 -14.033 1.00 82.62 111 THR A C 1
ATOM 877 O O . THR A 1 111 ? -10.473 -7.952 -14.186 1.00 82.62 111 THR A O 1
ATOM 880 N N . ARG A 1 112 ? -9.511 -6.432 -12.832 1.00 73.38 112 ARG A N 1
ATOM 881 C CA . ARG A 1 112 ? -9.704 -7.230 -11.622 1.00 73.38 112 ARG A CA 1
ATOM 882 C C . ARG A 1 112 ? -11.167 -7.347 -11.220 1.00 73.38 112 ARG A C 1
ATOM 884 O O . ARG A 1 112 ? -11.498 -8.267 -10.480 1.00 73.38 112 ARG A O 1
ATOM 891 N N . GLY A 1 113 ? -12.041 -6.456 -11.695 1.00 64.12 113 GLY A N 1
ATOM 892 C CA . GLY A 1 113 ? -13.464 -6.473 -11.337 1.00 64.12 113 GLY A CA 1
ATOM 893 C C . GLY A 1 113 ? -13.705 -6.368 -9.826 1.00 64.12 113 GLY A C 1
ATOM 894 O O . GLY A 1 113 ? -14.813 -6.639 -9.362 1.00 64.12 113 GLY A O 1
ATOM 895 N N . VAL A 1 114 ? -12.663 -6.003 -9.071 1.00 63.72 114 VAL A N 1
ATOM 896 C CA . VAL A 1 114 ? -12.741 -5.619 -7.668 1.00 63.72 114 VAL A CA 1
ATOM 897 C C . VAL A 1 114 ? -13.567 -4.349 -7.653 1.00 63.72 114 VAL A C 1
ATOM 899 O O . VAL A 1 114 ? -13.427 -3.494 -8.532 1.00 63.72 114 VAL A O 1
ATOM 902 N N . ARG A 1 115 ? -14.498 -4.259 -6.708 1.00 66.12 115 ARG A N 1
ATOM 903 C CA . ARG A 1 115 ? -15.323 -3.065 -6.606 1.00 66.12 115 ARG A CA 1
ATOM 904 C C . ARG A 1 115 ? -14.391 -1.886 -6.356 1.00 66.12 115 ARG A C 1
ATOM 906 O O . ARG A 1 115 ? -13.555 -1.960 -5.462 1.00 66.12 115 ARG A O 1
ATOM 913 N N . GLU A 1 116 ? -14.543 -0.823 -7.140 1.00 69.81 116 GLU A N 1
ATOM 914 C CA . GLU A 1 116 ? -13.723 0.392 -7.017 1.00 69.81 116 GLU A CA 1
ATOM 915 C C . GLU A 1 116 ? -13.705 0.933 -5.576 1.00 69.81 116 GLU A C 1
ATOM 917 O O . GLU A 1 116 ? -12.730 1.545 -5.170 1.00 69.81 116 GLU A O 1
ATOM 922 N N . GLU A 1 117 ? -14.740 0.630 -4.781 1.00 74.38 117 GLU A N 1
ATOM 923 C CA . GLU A 1 117 ? -14.846 0.976 -3.358 1.00 74.38 117 GLU A CA 1
ATOM 924 C C . GLU A 1 117 ? -13.782 0.336 -2.444 1.00 74.38 117 GLU A C 1
ATOM 926 O O . GLU A 1 117 ? -13.583 0.831 -1.340 1.00 74.38 117 GLU A O 1
ATOM 931 N N . TYR A 1 118 ? -13.097 -0.726 -2.882 1.00 82.50 118 TYR A N 1
ATOM 932 C CA . TYR A 1 118 ? -12.048 -1.409 -2.107 1.00 82.50 118 TYR A CA 1
ATOM 933 C C . TYR A 1 118 ? -10.638 -1.184 -2.653 1.00 82.50 118 TYR A C 1
ATOM 935 O O . TYR A 1 118 ? -9.676 -1.737 -2.129 1.00 82.50 118 TYR A O 1
ATOM 943 N N . LEU A 1 119 ? -10.499 -0.386 -3.710 1.00 85.06 119 LEU A N 1
ATOM 944 C CA . LEU A 1 119 ? -9.200 -0.023 -4.252 1.00 85.06 119 LEU A CA 1
ATOM 945 C C . LEU A 1 119 ? -8.902 1.423 -3.895 1.00 85.06 119 LEU A C 1
ATOM 947 O O . LEU A 1 119 ? -9.580 2.339 -4.354 1.00 85.06 119 LEU A O 1
ATOM 951 N N . GLU A 1 120 ? -7.843 1.630 -3.124 1.00 86.62 120 GLU A N 1
ATOM 952 C CA . GLU A 1 120 ? -7.364 2.970 -2.823 1.00 86.62 120 GLU A CA 1
ATOM 953 C C . GLU A 1 120 ? -6.131 3.272 -3.679 1.00 86.62 120 GLU A C 1
ATOM 955 O O . GLU A 1 120 ? -5.117 2.566 -3.648 1.00 86.62 120 GLU A O 1
ATOM 960 N N . GLN A 1 121 ? -6.234 4.328 -4.486 1.00 88.25 121 GLN A N 1
ATOM 961 C CA . GLN A 1 121 ? -5.121 4.853 -5.263 1.00 88.25 121 GLN A CA 1
ATOM 962 C C . GLN A 1 121 ? -4.474 6.009 -4.500 1.00 88.25 121 GLN A C 1
ATOM 964 O O . GLN A 1 121 ? -5.088 7.048 -4.272 1.00 88.25 121 GLN A O 1
ATOM 969 N N . ILE A 1 122 ? -3.200 5.846 -4.161 1.00 88.50 122 ILE A N 1
ATOM 970 C CA . ILE A 1 122 ? -2.428 6.817 -3.392 1.00 88.50 122 ILE A CA 1
ATOM 971 C C . ILE A 1 122 ? -1.358 7.421 -4.294 1.00 88.50 122 ILE A C 1
ATOM 973 O O . ILE A 1 122 ? -0.553 6.707 -4.894 1.00 88.50 122 ILE A O 1
ATOM 977 N N . CYS A 1 123 ? -1.329 8.750 -4.369 1.00 87.94 123 CYS A N 1
ATOM 978 C CA . CYS A 1 123 ? -0.413 9.505 -5.220 1.00 87.94 123 CYS A CA 1
ATOM 979 C C . CYS A 1 123 ? 0.553 10.339 -4.378 1.00 87.94 123 CYS A C 1
ATOM 981 O O . CYS A 1 123 ? 0.151 10.979 -3.406 1.00 87.94 123 CYS A O 1
ATOM 983 N N . PHE A 1 124 ? 1.812 10.417 -4.801 1.00 87.50 124 PHE A N 1
ATOM 984 C CA . PHE A 1 124 ? 2.798 11.327 -4.236 1.00 87.50 124 PHE A CA 1
ATOM 985 C C . PHE A 1 124 ? 3.559 12.077 -5.344 1.00 87.50 124 PHE A C 1
ATOM 987 O O . PHE A 1 124 ? 4.067 11.442 -6.268 1.00 87.50 124 PHE A O 1
ATOM 994 N N . PRO A 1 125 ? 3.718 13.409 -5.256 1.00 81.06 125 PRO A N 1
ATOM 995 C CA . PRO A 1 125 ? 3.058 14.303 -4.303 1.00 81.06 125 PRO A CA 1
ATOM 996 C C . PRO A 1 125 ? 1.539 14.354 -4.541 1.00 81.06 125 PRO A C 1
ATOM 998 O O . PRO A 1 125 ? 1.089 14.392 -5.685 1.00 81.06 125 PRO A O 1
ATOM 1001 N N . SER A 1 126 ? 0.751 14.359 -3.464 1.00 68.06 126 SER A N 1
ATOM 1002 C CA . SER A 1 126 ? -0.696 14.571 -3.541 1.00 68.06 126 SER A CA 1
ATOM 1003 C C . SER A 1 126 ? -0.958 16.060 -3.765 1.00 68.06 126 SER A C 1
ATOM 1005 O O . SER A 1 126 ? -0.633 16.878 -2.900 1.00 68.06 126 SER A O 1
ATOM 1007 N N . SER A 1 127 ? -1.524 16.456 -4.907 1.00 57.97 127 SER A N 1
ATOM 1008 C CA . SER A 1 127 ? -2.078 17.805 -5.018 1.00 57.97 127 SER A CA 1
ATOM 1009 C C . SER A 1 127 ? -3.378 17.834 -4.223 1.00 57.97 127 SER A C 1
ATOM 1011 O O . SER A 1 127 ? -4.418 17.385 -4.681 1.00 57.97 127 SER A O 1
ATOM 1013 N N . GLU A 1 128 ? -3.304 18.368 -3.008 1.00 51.16 128 GLU A N 1
ATOM 1014 C CA . GLU A 1 128 ? -4.388 18.477 -2.013 1.00 51.16 128 GLU A CA 1
ATOM 1015 C C . GLU A 1 128 ? -5.620 19.289 -2.495 1.00 51.16 128 GLU A C 1
ATOM 1017 O O . GLU A 1 128 ? -6.534 19.561 -1.726 1.00 51.16 128 GLU A O 1
ATOM 1022 N N . TYR A 1 129 ? -5.645 19.702 -3.768 1.00 48.31 129 TYR A N 1
ATOM 1023 C CA . TYR A 1 129 ? -6.586 20.660 -4.352 1.00 48.31 129 TYR A CA 1
ATOM 1024 C C . TYR A 1 129 ? -7.329 20.153 -5.596 1.00 48.31 129 TYR A C 1
ATOM 1026 O O . TYR A 1 129 ? -8.076 20.928 -6.188 1.00 48.31 129 TYR A O 1
ATOM 1034 N N . ASP A 1 130 ? -7.131 18.907 -6.030 1.00 50.09 130 ASP A N 1
ATOM 1035 C CA . ASP A 1 130 ? -7.814 18.389 -7.218 1.00 50.09 130 ASP A CA 1
ATOM 1036 C C . ASP A 1 130 ? -8.939 17.422 -6.820 1.00 50.09 130 ASP A C 1
ATOM 1038 O O . ASP A 1 130 ? -8.692 16.334 -6.313 1.00 50.09 130 ASP A O 1
ATOM 1042 N N . GLU A 1 131 ? -10.185 17.842 -7.068 1.00 51.38 131 GLU A N 1
ATOM 1043 C CA . GLU A 1 131 ? -11.420 17.057 -6.872 1.00 51.38 131 GLU A CA 1
ATOM 1044 C C . GLU A 1 131 ? -11.518 15.832 -7.807 1.00 51.38 131 GLU A C 1
ATOM 1046 O O . GLU A 1 131 ? -12.391 14.983 -7.627 1.00 51.38 131 GLU A O 1
ATOM 1051 N N . ASP A 1 132 ? -10.608 15.710 -8.777 1.00 54.34 132 ASP A N 1
ATOM 1052 C CA . ASP A 1 132 ? -10.496 14.551 -9.655 1.00 54.34 132 ASP A CA 1
ATOM 1053 C C . ASP A 1 132 ? -9.526 13.537 -9.030 1.00 54.34 132 ASP A C 1
ATOM 1055 O O . ASP A 1 132 ? -8.310 13.715 -9.059 1.00 54.34 132 ASP A O 1
ATOM 1059 N N . SER A 1 133 ? -10.078 12.452 -8.487 1.00 55.69 133 SER A N 1
ATOM 1060 C CA . SER A 1 133 ? -9.425 11.331 -7.781 1.00 55.69 133 SER A CA 1
ATOM 1061 C C . SER A 1 133 ? -8.349 10.550 -8.564 1.00 55.69 133 SER A C 1
ATOM 1063 O O . SER A 1 133 ? -7.950 9.462 -8.154 1.00 55.69 133 SER A O 1
ATOM 1065 N N . GLN A 1 134 ? -7.861 11.067 -9.691 1.00 65.25 134 GLN A N 1
ATOM 1066 C CA . GLN A 1 134 ? -6.880 10.402 -10.543 1.00 65.25 134 GLN A CA 1
ATOM 1067 C C . GLN A 1 134 ? -5.488 11.005 -10.342 1.00 65.25 134 GLN A C 1
ATOM 1069 O O . GLN A 1 134 ? -5.283 12.207 -10.528 1.00 65.25 134 GLN A O 1
ATOM 1074 N N . CYS A 1 135 ? -4.495 10.161 -10.025 1.00 71.62 135 CYS A N 1
ATOM 1075 C CA . CYS A 1 135 ? -3.100 10.603 -9.995 1.00 71.62 135 CYS A CA 1
ATOM 1076 C C . CYS A 1 135 ? -2.729 11.261 -11.332 1.00 71.62 135 CYS A C 1
ATOM 1078 O O . CYS A 1 135 ? -2.810 10.634 -12.391 1.00 71.62 135 CYS A O 1
ATOM 1080 N N . LYS A 1 136 ? -2.271 12.516 -11.293 1.00 68.62 136 LYS A N 1
ATOM 1081 C CA . LYS A 1 136 ? -1.746 13.194 -12.484 1.00 68.62 136 LYS A CA 1
ATOM 1082 C C . LYS A 1 136 ? -0.452 12.521 -12.948 1.00 68.62 136 LYS A C 1
ATOM 1084 O O . LYS A 1 136 ? 0.335 12.047 -12.134 1.00 68.62 136 LYS A O 1
ATOM 1089 N N . VAL A 1 137 ? -0.170 12.623 -14.250 1.00 67.62 137 VAL A N 1
ATOM 1090 C CA . VAL A 1 137 ? 1.056 12.115 -14.915 1.00 67.62 137 VAL A CA 1
ATOM 1091 C C . VAL A 1 137 ? 2.360 12.651 -14.286 1.00 67.62 137 VAL A C 1
ATOM 1093 O O . VAL A 1 137 ? 3.444 12.142 -14.541 1.00 67.62 137 VAL A O 1
ATOM 1096 N N . GLN A 1 138 ? 2.269 13.686 -13.448 1.00 71.50 138 GLN A N 1
A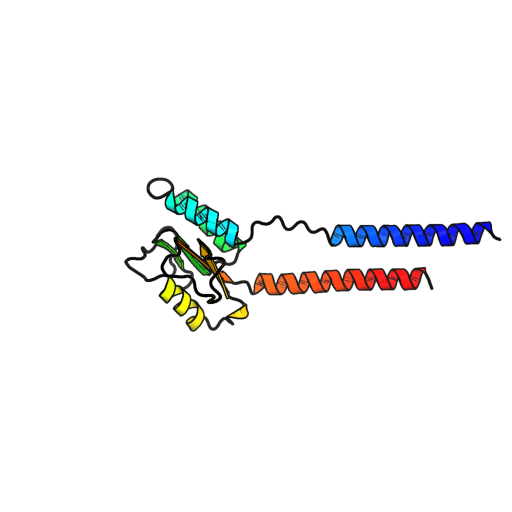TOM 1097 C CA . GLN A 1 138 ? 3.392 14.297 -12.734 1.00 71.50 138 GLN A CA 1
ATOM 1098 C C . GLN A 1 138 ? 3.708 13.635 -11.381 1.00 71.50 138 GLN A C 1
ATOM 1100 O O . GLN A 1 138 ? 4.634 14.078 -10.706 1.00 71.50 138 GLN A O 1
ATOM 1105 N N . ALA A 1 139 ? 2.949 12.619 -10.954 1.00 80.94 139 ALA A N 1
ATOM 1106 C CA . ALA A 1 139 ? 3.205 11.931 -9.694 1.00 80.94 139 ALA A CA 1
ATOM 1107 C C . ALA A 1 139 ? 4.525 11.143 -9.758 1.00 80.94 139 ALA A C 1
ATOM 1109 O O . ALA A 1 139 ? 4.737 10.320 -10.647 1.00 80.94 139 ALA A O 1
ATOM 1110 N N . SER A 1 140 ? 5.399 11.383 -8.782 1.00 86.19 140 SER A N 1
ATOM 1111 C CA . SER A 1 140 ? 6.661 10.656 -8.603 1.00 86.19 140 SER A CA 1
ATOM 1112 C C . SER A 1 140 ? 6.474 9.320 -7.883 1.00 86.19 140 SER A C 1
ATOM 1114 O O . SER A 1 140 ? 7.383 8.496 -7.885 1.00 86.19 140 SER A O 1
ATOM 1116 N N . GLY A 1 141 ? 5.324 9.106 -7.248 1.00 89.25 141 GLY A N 1
ATOM 1117 C CA . GLY A 1 141 ? 4.954 7.868 -6.583 1.00 89.25 141 GLY A CA 1
ATOM 1118 C C . GLY A 1 141 ? 3.477 7.574 -6.763 1.00 89.25 141 GLY A C 1
ATOM 1119 O O . GLY A 1 141 ? 2.645 8.471 -6.632 1.00 89.25 141 GLY A O 1
ATOM 1120 N N . VAL A 1 142 ? 3.155 6.321 -7.051 1.00 91.62 142 VAL A N 1
ATOM 1121 C CA . VAL A 1 142 ? 1.784 5.822 -7.107 1.00 91.62 142 VAL A CA 1
ATOM 1122 C C . VAL A 1 142 ? 1.756 4.449 -6.459 1.00 91.62 142 VAL A C 1
ATOM 1124 O O . VAL A 1 142 ? 2.542 3.578 -6.830 1.00 91.62 142 VAL A O 1
ATOM 1127 N N . ALA A 1 143 ? 0.841 4.251 -5.519 1.00 91.69 143 ALA A N 1
ATOM 1128 C CA . ALA A 1 143 ? 0.497 2.938 -5.005 1.00 91.69 143 ALA A CA 1
ATOM 1129 C C . ALA A 1 143 ? -0.986 2.664 -5.250 1.00 91.69 143 ALA A C 1
ATOM 1131 O O . ALA A 1 143 ? -1.821 3.554 -5.100 1.00 91.69 143 ALA A O 1
ATOM 1132 N N . LEU A 1 144 ? -1.296 1.433 -5.636 1.00 91.00 144 LEU A N 1
ATOM 1133 C CA . LEU A 1 144 ? -2.650 0.898 -5.610 1.00 91.00 144 LEU A CA 1
ATOM 1134 C C . LEU A 1 144 ? -2.683 -0.156 -4.513 1.00 91.00 144 LEU A C 1
ATOM 1136 O O . LEU A 1 144 ? -1.913 -1.119 -4.584 1.00 91.00 144 LEU A O 1
ATOM 1140 N N . ILE A 1 145 ? -3.537 0.038 -3.518 1.00 91.19 145 ILE A N 1
ATOM 1141 C CA . ILE A 1 145 ? -3.687 -0.870 -2.383 1.00 91.19 145 ILE A CA 1
ATOM 1142 C C . ILE A 1 145 ? -5.101 -1.447 -2.348 1.00 91.19 145 ILE A C 1
ATOM 1144 O O . ILE A 1 145 ? -6.054 -0.808 -2.801 1.00 91.19 145 ILE A O 1
ATOM 1148 N N . ASP A 1 146 ? -5.211 -2.671 -1.843 1.00 89.25 146 ASP A N 1
ATOM 1149 C CA . ASP A 1 146 ? -6.489 -3.318 -1.566 1.00 89.25 146 ASP A CA 1
ATOM 1150 C C . ASP A 1 146 ? -6.882 -3.066 -0.108 1.00 89.25 146 ASP A C 1
ATOM 1152 O O . ASP A 1 146 ? -6.199 -3.522 0.810 1.00 89.25 146 ASP A O 1
ATOM 1156 N N . VAL A 1 147 ? -7.970 -2.328 0.100 1.00 86.69 147 VAL A N 1
ATOM 1157 C CA . VAL A 1 147 ? -8.489 -1.988 1.431 1.00 86.69 147 VAL A CA 1
ATOM 1158 C C . VAL A 1 147 ? -9.686 -2.853 1.830 1.00 86.69 147 VAL A C 1
ATOM 1160 O O . VAL A 1 147 ? -10.323 -2.577 2.842 1.00 86.69 147 VAL A O 1
ATOM 1163 N N . GLU A 1 148 ? -10.016 -3.916 1.084 1.00 83.88 148 GLU A N 1
ATOM 1164 C CA . GLU A 1 148 ? -11.143 -4.796 1.430 1.00 83.88 148 GLU A CA 1
ATOM 1165 C C . GLU A 1 148 ? -11.003 -5.364 2.852 1.00 83.88 148 GLU A C 1
ATOM 1167 O O . GLU A 1 148 ? -11.954 -5.348 3.640 1.00 83.88 148 GLU A O 1
ATOM 1172 N N . GLU A 1 149 ? -9.806 -5.843 3.199 1.00 76.12 149 GLU A N 1
ATOM 1173 C CA . GLU A 1 149 ? -9.539 -6.431 4.512 1.00 76.12 149 GLU A CA 1
ATOM 1174 C C . GLU A 1 149 ? -9.572 -5.378 5.624 1.00 76.12 149 GLU A C 1
ATOM 1176 O O . GLU A 1 149 ? -10.228 -5.602 6.639 1.00 76.12 149 GLU A O 1
ATOM 1181 N N . SER A 1 150 ? -8.981 -4.198 5.407 1.00 73.19 150 SER A N 1
ATOM 1182 C CA . SER A 1 150 ? -8.997 -3.120 6.400 1.00 73.19 150 SER A CA 1
ATOM 1183 C C . SER A 1 150 ? -10.401 -2.566 6.633 1.00 73.19 150 SER A C 1
ATOM 1185 O O . SER A 1 150 ? -10.781 -2.356 7.778 1.00 73.19 150 SER A O 1
ATOM 1187 N N . VAL A 1 151 ? -11.211 -2.404 5.580 1.00 73.88 151 VAL A N 1
ATOM 1188 C CA . VAL A 1 151 ?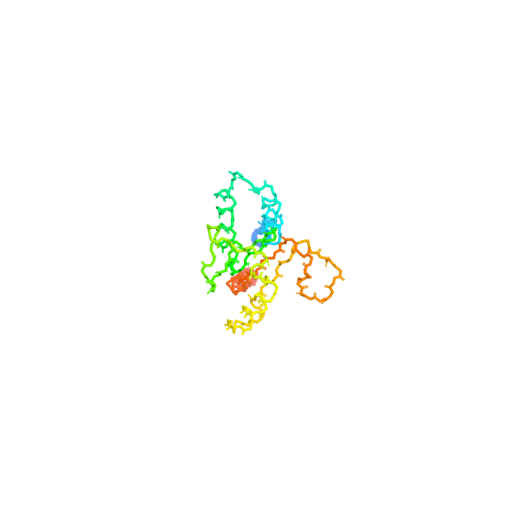 -12.611 -1.960 5.704 1.00 73.88 151 VAL A CA 1
ATOM 1189 C C . VAL A 1 151 ? -13.447 -3.001 6.452 1.00 73.88 151 VAL A C 1
ATOM 1191 O O . VAL A 1 151 ? -14.314 -2.660 7.262 1.00 73.88 151 VAL A O 1
ATOM 1194 N N . ARG A 1 152 ? -13.199 -4.294 6.209 1.00 74.06 152 ARG A N 1
ATOM 1195 C CA . ARG A 1 152 ? -13.890 -5.356 6.941 1.00 74.06 152 ARG A CA 1
ATOM 1196 C C . ARG A 1 152 ? -13.485 -5.361 8.412 1.00 74.06 152 ARG A C 1
ATOM 1198 O O . ARG A 1 152 ? -14.363 -5.484 9.265 1.00 74.06 152 ARG A O 1
ATOM 1205 N N . ASP A 1 153 ? -12.201 -5.221 8.702 1.00 74.06 153 ASP A N 1
ATOM 1206 C CA . ASP A 1 153 ? -11.684 -5.243 10.066 1.00 74.06 153 ASP A CA 1
ATOM 1207 C C . ASP A 1 153 ? -12.118 -4.004 10.857 1.00 74.06 153 ASP A C 1
ATOM 1209 O O . ASP A 1 153 ? -12.561 -4.149 11.994 1.00 74.06 153 ASP A O 1
ATOM 1213 N N . GLU A 1 154 ? -12.139 -2.820 10.242 1.00 75.50 154 GLU A N 1
ATOM 1214 C CA . GLU A 1 154 ? -12.703 -1.601 10.838 1.00 75.50 154 GLU A CA 1
ATOM 1215 C C . GLU A 1 154 ? -14.178 -1.809 11.213 1.00 75.50 154 GLU A C 1
ATOM 1217 O O . GLU A 1 154 ? -14.585 -1.543 12.345 1.00 75.50 154 GLU A O 1
ATOM 1222 N N . SER A 1 155 ? -14.968 -2.424 10.323 1.00 76.88 155 SER A N 1
ATOM 1223 C CA . SER A 1 155 ? -16.367 -2.749 10.629 1.00 76.88 155 SER A CA 1
ATOM 1224 C C . SER A 1 155 ? -16.513 -3.729 11.802 1.00 76.88 155 SER A C 1
ATOM 1226 O O . SER A 1 155 ? -17.474 -3.644 12.568 1.00 76.88 155 SER A O 1
ATOM 1228 N N . LEU A 1 156 ? -15.573 -4.668 11.966 1.00 79.81 156 LEU A N 1
ATOM 1229 C CA . LEU A 1 156 ? -15.582 -5.620 13.076 1.00 79.81 156 LEU A CA 1
ATOM 1230 C C . LEU A 1 156 ? -15.195 -4.946 14.390 1.00 79.81 156 LEU A C 1
ATOM 1232 O O . LEU A 1 156 ? -15.843 -5.219 15.399 1.00 79.81 156 LEU A O 1
ATOM 1236 N N . VAL A 1 157 ? -14.204 -4.052 14.371 1.00 79.12 157 VAL A N 1
ATOM 1237 C CA . VAL A 1 157 ? -13.807 -3.247 15.534 1.00 79.12 157 VAL A CA 1
ATOM 1238 C C . VAL A 1 157 ? -14.966 -2.357 15.978 1.00 79.12 157 VAL A C 1
ATOM 1240 O O . VAL A 1 157 ? -15.299 -2.341 17.162 1.00 79.12 157 VAL A O 1
ATOM 1243 N N . ASP A 1 158 ? -15.662 -1.709 15.043 1.00 77.75 158 ASP A N 1
ATOM 1244 C CA . ASP A 1 158 ? -16.857 -0.913 15.336 1.00 77.75 158 ASP A CA 1
ATOM 1245 C C . ASP A 1 158 ? -17.976 -1.757 15.963 1.00 77.75 158 ASP A C 1
ATOM 1247 O O . ASP A 1 158 ? -18.621 -1.357 16.941 1.00 77.75 158 ASP A O 1
ATOM 1251 N N . ILE A 1 159 ? -18.214 -2.964 15.441 1.00 82.25 159 ILE A N 1
ATOM 1252 C CA . ILE A 1 159 ? -19.199 -3.892 16.011 1.00 82.25 159 ILE A CA 1
ATOM 1253 C C . ILE A 1 159 ? -18.767 -4.356 17.410 1.00 82.25 159 ILE A C 1
ATOM 1255 O O . ILE A 1 159 ? -19.586 -4.384 18.329 1.00 82.25 159 ILE A O 1
ATOM 1259 N N . GLU A 1 160 ? -17.499 -4.706 17.609 1.00 83.25 160 GLU A N 1
ATOM 1260 C CA . GLU A 1 160 ? -16.981 -5.137 18.908 1.00 83.25 160 GLU A CA 1
ATOM 1261 C C . GLU A 1 160 ? -17.104 -4.018 19.948 1.00 83.25 160 GLU A C 1
ATOM 1263 O O . GLU A 1 160 ? -17.615 -4.236 21.053 1.00 83.25 160 GLU A O 1
ATOM 1268 N N . LEU A 1 161 ? -16.733 -2.797 19.567 1.00 82.31 161 LEU A N 1
ATOM 1269 C CA . LEU A 1 161 ? -16.788 -1.631 20.431 1.00 82.31 161 LEU A CA 1
ATOM 1270 C C . LEU A 1 161 ? -18.236 -1.245 20.762 1.00 82.31 161 LEU A C 1
ATOM 1272 O O . LEU A 1 161 ? -18.558 -0.981 21.924 1.00 82.31 161 LEU A O 1
ATOM 1276 N N . THR A 1 162 ? -19.151 -1.299 19.790 1.00 82.94 162 THR A N 1
ATOM 1277 C CA . THR A 1 162 ? -20.584 -1.070 20.047 1.00 82.94 162 THR A CA 1
ATOM 1278 C C . THR A 1 162 ? -21.188 -2.140 20.959 1.00 82.94 162 THR A C 1
ATOM 1280 O O . THR A 1 162 ? -21.935 -1.797 21.880 1.00 82.94 162 THR A O 1
ATOM 1283 N N . VAL A 1 163 ? -20.840 -3.420 20.789 1.00 86.69 163 VAL A N 1
ATOM 1284 C CA . VAL A 1 163 ? -21.275 -4.504 21.689 1.00 86.69 163 VAL A CA 1
ATOM 1285 C C . VAL A 1 163 ? -20.736 -4.296 23.104 1.00 86.69 163 VAL A C 1
ATOM 1287 O O . VAL A 1 163 ? -21.487 -4.452 24.072 1.00 86.69 163 VAL A O 1
ATOM 1290 N N . LEU A 1 164 ? -19.469 -3.901 23.244 1.00 85.25 164 LEU A N 1
ATOM 1291 C CA . LEU A 1 164 ? -18.848 -3.610 24.534 1.00 85.25 164 LEU A CA 1
ATOM 1292 C C . LEU A 1 164 ? -19.564 -2.450 25.238 1.00 85.25 164 LEU A C 1
ATOM 1294 O O . LEU A 1 164 ? -19.936 -2.582 26.408 1.00 85.25 164 LEU A O 1
ATOM 1298 N N . VAL A 1 165 ? -19.843 -1.356 24.525 1.00 84.56 165 VAL A N 1
ATOM 1299 C CA . VAL A 1 165 ? -20.578 -0.196 25.057 1.00 84.56 165 VAL A CA 1
ATOM 1300 C C . VAL A 1 165 ? -22.011 -0.570 25.458 1.00 84.56 165 VAL A C 1
ATOM 1302 O O . VAL A 1 165 ? -22.465 -0.191 26.541 1.00 84.56 165 VAL A O 1
ATOM 1305 N N . ILE A 1 166 ? -22.728 -1.355 24.647 1.00 86.94 166 ILE A N 1
ATOM 1306 C CA . ILE A 1 166 ? -24.089 -1.816 24.975 1.00 86.94 166 ILE A CA 1
ATOM 1307 C C . ILE A 1 166 ? -24.072 -2.732 26.206 1.00 86.94 166 ILE A C 1
ATOM 1309 O O . ILE A 1 166 ? -24.885 -2.550 27.111 1.00 86.94 166 ILE A O 1
ATOM 1313 N N . SER A 1 167 ? -23.132 -3.678 26.284 1.00 85.62 167 SER A N 1
ATOM 1314 C CA . SER A 1 167 ? -22.958 -4.563 27.443 1.00 85.62 167 SER A CA 1
ATOM 1315 C C . SER A 1 167 ? -22.697 -3.765 28.725 1.00 85.62 167 SER A C 1
ATOM 1317 O O . SER A 1 167 ? -23.342 -3.987 29.752 1.00 85.62 167 SER A O 1
ATOM 1319 N N . CYS A 1 168 ? -21.829 -2.756 28.636 1.00 83.12 168 CYS A N 1
ATOM 1320 C CA . CYS A 1 168 ? -21.541 -1.804 29.702 1.00 83.12 168 CYS A CA 1
ATOM 1321 C C . CYS A 1 168 ? -22.798 -1.050 30.179 1.00 83.12 168 CYS A C 1
ATOM 1323 O O . CYS A 1 168 ? -23.059 -0.966 31.382 1.00 83.12 168 CYS A O 1
ATOM 1325 N N . LEU A 1 169 ? -23.619 -0.554 29.247 1.00 82.81 169 LEU A N 1
ATOM 1326 C CA . LEU A 1 169 ? -24.888 0.117 29.552 1.00 82.81 169 LEU A CA 1
ATOM 1327 C C . LEU A 1 169 ? -25.918 -0.835 30.176 1.00 82.81 169 LEU A C 1
ATOM 1329 O O . LEU A 1 169 ? -26.591 -0.468 31.139 1.00 82.81 169 LEU A O 1
ATOM 1333 N N . CYS A 1 170 ? -26.034 -2.068 29.681 1.00 85.81 170 CYS A N 1
ATOM 1334 C CA . CYS A 1 170 ? -26.914 -3.084 30.259 1.00 85.81 170 CYS A CA 1
ATOM 1335 C C . CYS A 1 170 ? -26.491 -3.458 31.686 1.00 85.81 170 CYS A C 1
ATOM 1337 O O . CYS A 1 170 ? -27.346 -3.567 32.567 1.00 85.81 170 CYS A O 1
ATOM 1339 N N . LEU A 1 171 ? -25.186 -3.613 31.934 1.00 81.94 171 LEU A N 1
ATOM 1340 C CA . LEU A 1 171 ? -24.642 -3.878 33.266 1.00 81.94 171 LEU A CA 1
ATOM 1341 C C . LEU A 1 171 ? -24.932 -2.716 34.223 1.00 81.94 171 LEU A C 1
ATOM 1343 O O . LEU A 1 171 ? -25.348 -2.946 35.358 1.00 81.94 171 LEU A O 1
ATOM 1347 N N . TRP A 1 172 ? -24.787 -1.473 33.755 1.00 79.94 172 TRP A N 1
ATOM 1348 C CA . TRP A 1 172 ? -25.202 -0.294 34.511 1.00 79.94 172 TRP A CA 1
ATOM 1349 C C . TRP A 1 172 ? -26.695 -0.380 34.860 1.00 79.94 172 TRP A C 1
ATOM 1351 O O . TRP A 1 172 ? -27.051 -0.336 36.039 1.00 79.94 172 TRP A O 1
ATOM 1361 N N . LEU A 1 173 ? -27.575 -0.571 33.875 1.00 82.12 173 LEU A N 1
ATOM 1362 C CA . LEU A 1 173 ? -29.020 -0.654 34.111 1.00 82.12 173 LEU A CA 1
ATOM 1363 C C . LEU A 1 173 ? -29.392 -1.758 35.112 1.00 82.12 173 LEU A C 1
ATOM 1365 O O . LEU A 1 173 ? -30.233 -1.515 35.971 1.00 82.12 173 LEU A O 1
ATOM 1369 N N . LEU A 1 174 ? -28.748 -2.928 35.056 1.00 81.81 174 LEU A N 1
ATOM 1370 C CA . LEU A 1 174 ? -28.970 -4.024 36.008 1.00 81.81 174 LEU A CA 1
ATOM 1371 C C . LEU A 1 174 ? -28.457 -3.725 37.422 1.00 81.81 174 LEU A C 1
ATOM 1373 O O . LEU A 1 174 ? -29.042 -4.198 38.390 1.00 81.81 174 LEU A O 1
ATOM 1377 N N . LEU A 1 175 ? -27.362 -2.974 37.558 1.00 75.62 175 LEU A N 1
ATOM 1378 C CA . LEU A 1 175 ? -26.820 -2.595 38.865 1.00 75.62 175 LEU A CA 1
ATOM 1379 C C . LEU A 1 175 ? -27.625 -1.468 39.529 1.00 75.62 175 LEU A C 1
ATOM 1381 O O . LEU A 1 175 ? -27.599 -1.332 40.758 1.00 75.62 175 LEU A O 1
ATOM 1385 N N . PHE A 1 176 ? -28.289 -0.621 38.737 1.00 71.69 176 PHE A N 1
ATOM 1386 C CA . PHE A 1 176 ? -28.951 0.591 39.221 1.00 71.69 176 PHE A CA 1
ATOM 1387 C C . PHE A 1 176 ? -30.482 0.527 39.283 1.00 71.69 176 PHE A C 1
ATOM 1389 O O . PHE A 1 176 ? -31.025 1.265 40.111 1.00 71.69 176 PHE A O 1
ATOM 1396 N N . ASN A 1 177 ? -31.146 -0.345 38.513 1.00 67.75 177 ASN A N 1
ATOM 1397 C CA . ASN A 1 177 ? -32.502 -0.821 38.845 1.00 67.75 177 ASN A CA 1
ATOM 1398 C C . ASN A 1 177 ? -32.478 -1.782 40.042 1.00 67.75 177 ASN A C 1
ATOM 1400 O O . ASN A 1 177 ? -33.535 -1.904 40.698 1.00 67.75 177 ASN A O 1
#

Radius of gyration: 24.72 Å; chains: 1; bounding box: 56×31×80 Å

Sequence (177 aa):
LTQRFSDAISLKVCVGLLLIVFVMEVLDTTEVNQGPAVALSQLVVLAERTHMHDIEFLCSHINEYVRLYSGIFIFLWNTTYFDLDHAVGCENSVPVTESDPFQRVSSIINTRGVREEYLEQICFPSSEYDEDSQCKVQASGVALIDVEESVRDESLVDIELTVLVISCLCLWLLLFN

Foldseek 3Di:
DVVVVVVLVVVLVVLLVVLVVVLVVLVPPPPPPPPLQVLQQVLQVVCVVPVDPCLVVSLVSVVVSCVVFVWQWKAAQQKTQDHNVVRRHSVNIHGCVRPPVQVVVVCCCVPVPPPPVQKQKHFPPDPPPDPPSGHDSPTRIIIIGGCPVVVVVVVVSVVVSVVSVVVSVVVSVVSPD

Organism: Noctiluca scintillans (NCBI:txid2966)